Protein AF-A0A850NMZ2-F1 (afdb_monomer_lite)

Sequence (48 aa):
VIPRLGTPRGPCPAGCDRALDHAIITSPDARDPALVEKLRSIAGRVLA

Structure (mmCIF, N/CA/C/O backbone):
data_AF-A0A850NMZ2-F1
#
_entry.id   AF-A0A850NMZ2-F1
#
loop_
_atom_site.group_PDB
_atom_site.id
_atom_site.type_symbol
_atom_site.label_atom_id
_atom_site.label_alt_id
_atom_site.label_comp_id
_atom_site.label_asym_id
_atom_site.label_entity_id
_atom_site.label_seq_id
_atom_site.pdbx_PDB_ins_code
_atom_site.Cartn_x
_atom_site.Cartn_y
_atom_site.Cartn_z
_atom_site.occupancy
_atom_site.B_iso_or_equiv
_atom_site.auth_seq_id
_atom_site.auth_comp_id
_atom_site.auth_asym_id
_atom_site.auth_atom_id
_atom_site.pdbx_PDB_model_num
ATOM 1 N N . VAL A 1 1 ? 35.788 10.766 -3.748 1.00 81.56 1 VAL A N 1
ATOM 2 C CA . VAL A 1 1 ? 34.765 10.712 -4.822 1.00 81.56 1 VAL A CA 1
ATOM 3 C C . VAL A 1 1 ? 33.551 9.979 -4.281 1.00 81.56 1 VAL A C 1
ATOM 5 O O . VAL A 1 1 ? 33.719 8.860 -3.818 1.00 81.56 1 VAL A O 1
ATOM 8 N N . ILE A 1 2 ? 32.370 10.605 -4.277 1.00 76.44 2 ILE A N 1
ATOM 9 C CA . ILE A 1 2 ? 31.110 9.940 -3.902 1.00 76.44 2 ILE A CA 1
ATOM 10 C C . ILE A 1 2 ? 30.450 9.444 -5.199 1.00 76.44 2 ILE A C 1
ATOM 12 O O . ILE A 1 2 ? 30.310 10.247 -6.125 1.00 76.44 2 ILE A O 1
ATOM 16 N N . PRO A 1 3 ? 30.083 8.155 -5.318 1.00 81.50 3 PRO A N 1
ATOM 17 C CA . PRO A 1 3 ? 29.440 7.635 -6.520 1.00 81.50 3 PRO A CA 1
ATOM 18 C C . PRO A 1 3 ? 28.092 8.313 -6.776 1.00 81.50 3 PRO A C 1
ATOM 20 O O . PRO A 1 3 ? 27.351 8.621 -5.842 1.00 81.50 3 PRO A O 1
ATOM 23 N N . ARG A 1 4 ? 27.737 8.499 -8.051 1.00 83.88 4 ARG A N 1
ATOM 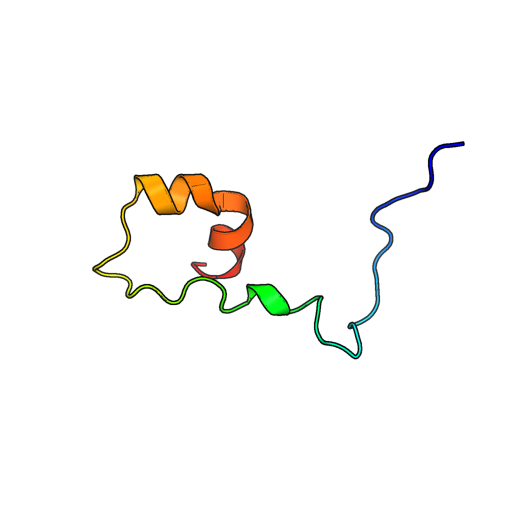24 C CA . ARG A 1 4 ? 26.413 9.000 -8.429 1.00 83.88 4 ARG A CA 1
ATOM 25 C C . ARG A 1 4 ? 25.381 7.887 -8.230 1.00 83.88 4 ARG A C 1
ATOM 27 O O . ARG A 1 4 ? 25.362 6.911 -8.974 1.00 83.88 4 ARG A O 1
ATOM 34 N N . LEU A 1 5 ? 24.537 8.036 -7.215 1.00 84.88 5 LEU A N 1
ATOM 35 C CA . LEU A 1 5 ? 23.410 7.145 -6.938 1.00 84.88 5 LEU A CA 1
ATOM 36 C C . LEU A 1 5 ? 22.156 7.644 -7.671 1.00 84.88 5 LEU A C 1
ATOM 38 O O . LEU A 1 5 ? 21.975 8.847 -7.844 1.00 84.88 5 LEU A O 1
ATOM 42 N N . GLY A 1 6 ? 21.283 6.726 -8.096 1.00 76.44 6 GLY A N 1
ATOM 43 C CA . GLY A 1 6 ? 19.964 7.074 -8.645 1.00 76.44 6 GLY A CA 1
ATOM 44 C C . GLY A 1 6 ? 19.868 7.223 -10.167 1.00 76.44 6 GLY A C 1
ATOM 45 O O . GLY A 1 6 ? 18.827 7.654 -10.654 1.00 76.44 6 GLY A O 1
ATOM 46 N N . THR A 1 7 ? 20.895 6.845 -10.938 1.00 84.62 7 THR A N 1
ATOM 47 C CA . THR A 1 7 ? 20.739 6.688 -12.397 1.00 84.62 7 THR A CA 1
ATOM 48 C C . THR A 1 7 ? 19.611 5.687 -12.693 1.00 84.62 7 THR A C 1
ATOM 50 O O . THR A 1 7 ? 19.573 4.636 -12.041 1.00 84.62 7 THR A O 1
ATOM 53 N N . PRO A 1 8 ? 18.709 5.977 -13.655 1.00 81.75 8 PRO A N 1
ATOM 54 C CA . PRO A 1 8 ? 17.653 5.055 -14.048 1.00 81.75 8 PRO A CA 1
ATOM 55 C C . PRO A 1 8 ? 18.231 3.684 -14.384 1.00 81.75 8 PRO A C 1
ATOM 57 O O . PRO A 1 8 ? 19.156 3.556 -15.186 1.00 81.75 8 PRO A O 1
ATOM 60 N N . ARG A 1 9 ? 17.688 2.656 -13.736 1.00 80.94 9 ARG A N 1
ATOM 61 C CA . ARG A 1 9 ? 18.015 1.263 -14.024 1.00 80.94 9 ARG A CA 1
ATOM 62 C C . ARG A 1 9 ? 16.916 0.718 -14.923 1.00 80.94 9 ARG A C 1
ATOM 64 O O . ARG A 1 9 ? 15.745 1.019 -14.698 1.00 80.94 9 ARG A O 1
ATOM 71 N N . GLY A 1 10 ? 17.294 -0.071 -15.925 1.00 85.88 10 GLY A N 1
ATOM 72 C CA . GLY A 1 10 ? 16.324 -0.896 -16.638 1.00 85.88 10 GLY A CA 1
ATOM 73 C C . GLY A 1 10 ? 15.634 -1.883 -15.683 1.00 85.88 10 GLY A C 1
ATOM 74 O O . GLY A 1 10 ? 16.058 -2.018 -14.528 1.00 85.88 10 GLY A O 1
ATOM 75 N N . PRO A 1 11 ? 14.587 -2.582 -16.147 1.00 89.00 11 PRO A N 1
ATOM 76 C CA . PRO A 1 11 ? 13.911 -3.592 -15.342 1.00 89.00 11 PRO A CA 1
ATOM 77 C C . PRO A 1 11 ? 14.922 -4.617 -14.825 1.00 89.00 11 PRO A C 1
ATOM 79 O O . PRO A 1 11 ? 15.779 -5.104 -15.567 1.00 89.00 11 PRO A O 1
ATOM 82 N N . CYS A 1 12 ? 14.845 -4.930 -13.534 1.00 89.56 12 CYS A N 1
ATOM 83 C CA . CYS A 1 12 ? 15.742 -5.898 -12.935 1.00 89.56 12 CYS A CA 1
ATOM 84 C C . CYS A 1 12 ? 15.312 -7.305 -13.382 1.00 89.56 12 CYS A C 1
ATOM 86 O O . CYS A 1 12 ? 14.133 -7.638 -13.241 1.00 89.56 12 CYS A O 1
ATOM 88 N N . PRO A 1 13 ? 16.230 -8.171 -13.854 1.00 91.31 13 PRO A N 1
ATOM 89 C CA . PRO A 1 13 ? 15.894 -9.560 -14.179 1.00 91.31 13 PRO A CA 1
ATOM 90 C C . PRO A 1 13 ? 15.309 -10.325 -12.985 1.00 91.31 13 PRO A C 1
ATOM 92 O O . PRO A 1 13 ? 14.439 -11.169 -13.158 1.00 91.31 13 PRO A O 1
ATOM 95 N N . ALA A 1 14 ? 15.748 -9.984 -11.768 1.00 91.75 14 ALA A N 1
ATOM 96 C CA . ALA A 1 14 ? 15.230 -10.543 -10.520 1.00 91.75 14 ALA A CA 1
ATOM 97 C C . ALA A 1 14 ? 13.950 -9.847 -10.011 1.00 91.75 14 ALA A C 1
ATOM 99 O O . ALA A 1 14 ? 13.413 -10.235 -8.980 1.00 91.75 14 ALA A O 1
ATOM 100 N N . GLY A 1 15 ? 13.466 -8.802 -10.692 1.00 88.88 15 GLY A N 1
ATOM 101 C CA . GLY A 1 15 ? 12.237 -8.092 -10.325 1.00 88.88 15 GLY A CA 1
ATOM 102 C C . GLY A 1 15 ? 12.345 -7.175 -9.103 1.00 88.88 15 GLY A C 1
ATOM 103 O O . GLY A 1 15 ? 11.321 -6.735 -8.586 1.00 88.88 15 GLY A O 1
ATOM 104 N N . CYS A 1 16 ? 13.557 -6.843 -8.640 1.00 89.50 16 CYS A N 1
ATOM 105 C CA . CYS A 1 16 ? 13.770 -5.971 -7.478 1.00 89.50 16 CYS A CA 1
ATOM 106 C C . CYS A 1 16 ? 13.102 -4.589 -7.611 1.00 89.50 16 CYS A C 1
ATOM 108 O O . CYS A 1 16 ? 12.787 -3.958 -6.607 1.00 89.50 16 CYS A O 1
ATOM 110 N N . ASP A 1 17 ? 12.900 -4.107 -8.839 1.00 88.50 17 ASP A N 1
ATOM 111 C CA . ASP A 1 17 ? 12.203 -2.855 -9.149 1.00 88.50 17 ASP A CA 1
ATOM 112 C C . ASP A 1 17 ? 10.704 -2.888 -8.810 1.00 88.50 17 ASP A C 1
ATOM 114 O O . ASP A 1 17 ? 10.150 -1.843 -8.473 1.00 88.50 17 ASP A O 1
ATOM 118 N N . ARG A 1 18 ? 10.087 -4.077 -8.835 1.00 88.50 18 ARG A N 1
ATOM 119 C CA . ARG A 1 18 ? 8.644 -4.322 -8.637 1.00 88.50 18 ARG A CA 1
ATOM 120 C C . ARG A 1 18 ? 8.307 -4.991 -7.304 1.00 88.50 18 ARG A C 1
ATOM 122 O O . ARG A 1 18 ? 7.148 -5.211 -6.976 1.00 88.50 18 ARG A O 1
ATOM 129 N N . ALA A 1 19 ? 9.318 -5.321 -6.500 1.00 90.50 19 ALA A N 1
ATOM 130 C CA . ALA A 1 19 ? 9.145 -6.106 -5.276 1.00 90.50 19 ALA A CA 1
ATOM 131 C C . ALA A 1 19 ? 8.170 -5.482 -4.255 1.00 90.50 19 ALA A C 1
ATOM 133 O O . ALA A 1 19 ? 7.622 -6.194 -3.419 1.00 90.50 19 ALA A O 1
ATOM 134 N N . LEU A 1 20 ? 7.956 -4.162 -4.307 1.00 91.56 20 LEU A N 1
ATOM 135 C CA . LEU A 1 20 ? 7.091 -3.445 -3.369 1.00 91.56 20 LEU A CA 1
ATOM 136 C C . LEU A 1 20 ? 5.667 -3.199 -3.884 1.00 91.56 20 LEU A C 1
ATOM 138 O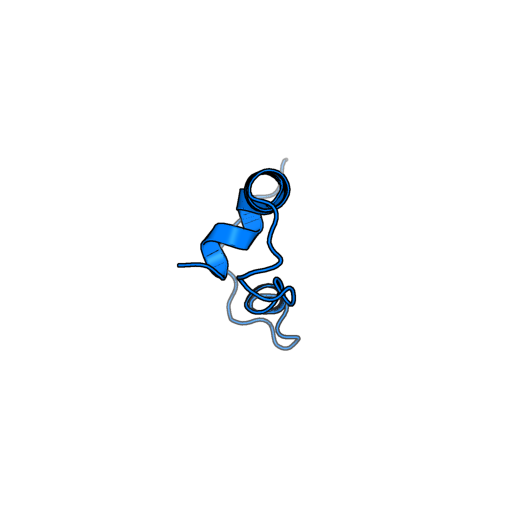 O . LEU A 1 20 ? 4.853 -2.672 -3.127 1.00 91.56 20 LEU A O 1
ATOM 142 N N . ASP A 1 21 ? 5.347 -3.600 -5.116 1.00 89.12 21 ASP A N 1
ATOM 143 C CA . ASP A 1 21 ? 4.054 -3.316 -5.761 1.00 89.12 21 ASP A CA 1
ATOM 144 C C . ASP A 1 21 ? 2.871 -3.955 -5.008 1.00 89.12 21 ASP A C 1
ATOM 146 O O . ASP A 1 21 ? 1.747 -3.461 -5.052 1.00 89.12 21 ASP A O 1
ATOM 150 N N . HIS A 1 22 ? 3.137 -5.019 -4.244 1.00 88.88 22 HIS A N 1
ATOM 151 C CA . HIS A 1 22 ? 2.154 -5.728 -3.419 1.00 88.88 22 HIS A CA 1
ATOM 152 C C . HIS A 1 22 ? 2.574 -5.822 -1.944 1.00 88.88 22 HIS A C 1
ATOM 154 O O . HIS A 1 22 ? 2.178 -6.742 -1.233 1.00 88.88 22 HIS A O 1
ATOM 160 N N . ALA A 1 23 ? 3.390 -4.880 -1.460 1.00 90.75 23 ALA A N 1
ATOM 161 C CA . ALA A 1 23 ? 3.954 -4.943 -0.108 1.00 90.75 23 ALA A CA 1
ATOM 162 C C . ALA A 1 23 ? 2.916 -4.802 1.023 1.00 90.75 23 ALA A C 1
ATOM 164 O O . ALA A 1 23 ? 3.211 -5.142 2.169 1.00 90.75 23 ALA A O 1
ATOM 165 N N . ILE A 1 24 ? 1.708 -4.306 0.731 1.00 91.19 24 ILE A N 1
ATOM 166 C CA . ILE A 1 24 ? 0.633 -4.157 1.720 1.00 91.19 24 ILE A CA 1
ATOM 167 C C . ILE A 1 24 ? -0.368 -5.298 1.557 1.00 91.19 24 ILE A C 1
ATOM 169 O O . ILE A 1 24 ? -1.325 -5.205 0.793 1.00 91.19 24 ILE A O 1
ATOM 173 N N . ILE A 1 25 ? -0.145 -6.366 2.322 1.00 92.06 25 ILE A N 1
ATOM 174 C CA . ILE A 1 25 ? -1.003 -7.561 2.343 1.00 92.06 25 ILE A CA 1
ATOM 175 C C . ILE A 1 25 ? -2.191 -7.441 3.309 1.00 92.06 25 ILE A C 1
ATOM 177 O O . ILE A 1 25 ? -3.124 -8.236 3.256 1.00 92.06 25 ILE A O 1
ATOM 181 N N . THR A 1 26 ? -2.167 -6.452 4.206 1.00 92.00 26 THR A N 1
ATOM 182 C CA . THR A 1 26 ? -3.233 -6.224 5.189 1.00 92.00 26 THR A CA 1
ATOM 183 C C . THR A 1 26 ? -4.504 -5.738 4.494 1.00 92.00 26 THR A C 1
ATOM 185 O O . THR A 1 26 ? -4.445 -4.807 3.682 1.00 92.00 26 THR A O 1
ATOM 188 N N . SER A 1 27 ? -5.652 -6.331 4.839 1.00 93.00 27 SER A N 1
ATOM 189 C CA . SER A 1 27 ? -6.976 -5.919 4.345 1.00 93.00 27 SER A CA 1
ATOM 190 C C . SER A 1 27 ? -7.255 -4.435 4.638 1.00 93.00 27 SER A C 1
ATOM 192 O O . SER A 1 27 ? -6.857 -3.982 5.713 1.00 93.00 27 SER A O 1
ATOM 194 N N . PRO A 1 28 ? -7.934 -3.681 3.747 1.00 91.38 28 PRO A N 1
ATOM 195 C CA . PRO A 1 28 ? -8.258 -2.266 3.952 1.00 91.38 28 PRO A CA 1
ATOM 196 C C . PRO A 1 28 ? -8.885 -1.956 5.314 1.00 91.38 28 PRO A C 1
ATOM 198 O O . PRO A 1 28 ? -8.423 -1.042 5.992 1.00 91.38 28 PRO A O 1
ATOM 201 N N . ASP A 1 29 ? -9.846 -2.774 5.748 1.00 94.25 29 ASP A N 1
ATOM 202 C CA . ASP A 1 29 ? -10.600 -2.562 6.993 1.00 94.25 29 ASP A CA 1
ATOM 203 C C . ASP A 1 29 ? -9.753 -2.769 8.258 1.00 94.25 29 ASP A C 1
ATOM 205 O O . ASP A 1 29 ? -10.118 -2.327 9.344 1.00 94.25 29 ASP A O 1
ATOM 209 N N . ALA A 1 30 ? -8.609 -3.444 8.126 1.00 94.75 30 ALA A N 1
ATOM 210 C CA . ALA A 1 30 ? -7.697 -3.756 9.223 1.00 94.75 30 ALA A CA 1
ATOM 211 C C . ALA A 1 30 ? -6.450 -2.851 9.245 1.00 94.75 30 ALA A C 1
ATOM 213 O O . ALA A 1 30 ? -5.508 -3.112 9.997 1.00 94.75 30 ALA A O 1
ATOM 214 N N . ARG A 1 31 ? -6.389 -1.811 8.404 1.00 94.38 31 ARG A N 1
ATOM 215 C CA . ARG A 1 31 ? -5.240 -0.897 8.344 1.00 94.38 31 ARG A CA 1
ATOM 216 C C . ARG A 1 31 ? -5.386 0.217 9.374 1.00 94.38 31 ARG A C 1
ATOM 218 O O . ARG A 1 31 ? -6.258 1.069 9.259 1.00 94.38 31 ARG A O 1
ATOM 225 N N . ASP A 1 32 ? -4.474 0.249 10.340 1.00 95.19 32 ASP A N 1
ATOM 226 C CA . ASP A 1 32 ? -4.328 1.382 11.257 1.00 95.19 32 ASP A CA 1
ATOM 227 C C . ASP A 1 32 ? -3.749 2.605 10.507 1.00 95.19 32 ASP A C 1
ATOM 229 O O . ASP A 1 32 ? -2.642 2.503 9.956 1.00 95.19 32 ASP A O 1
ATOM 233 N N . PRO A 1 33 ? -4.431 3.770 10.505 1.00 93.19 33 PRO A N 1
ATOM 234 C CA . PRO A 1 33 ? -3.939 4.998 9.881 1.00 93.19 33 PRO A CA 1
ATOM 235 C C . PRO A 1 33 ?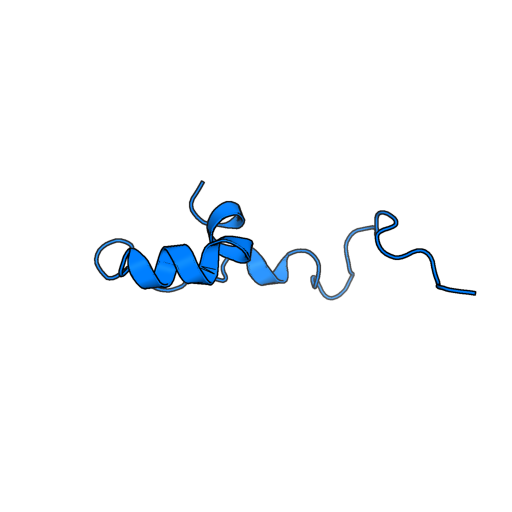 -2.534 5.402 10.343 1.00 93.19 33 PRO A C 1
ATOM 237 O O . PRO A 1 33 ? -1.712 5.820 9.528 1.00 93.19 33 PRO A O 1
ATOM 240 N N . ALA A 1 34 ? -2.212 5.232 11.628 1.00 95.62 34 ALA A N 1
ATOM 241 C CA . ALA A 1 34 ? -0.903 5.595 12.163 1.00 95.62 34 ALA A CA 1
ATOM 242 C C . ALA A 1 34 ? 0.214 4.682 11.629 1.00 95.62 34 ALA A C 1
ATOM 244 O O . ALA A 1 34 ? 1.361 5.113 11.485 1.00 95.62 34 ALA A O 1
ATOM 245 N N . LEU A 1 35 ? -0.101 3.420 11.322 1.00 93.12 35 LEU A N 1
ATOM 246 C CA . LEU A 1 35 ? 0.845 2.481 10.725 1.00 93.12 35 LEU A CA 1
ATOM 247 C C . LEU A 1 35 ? 1.008 2.724 9.221 1.00 93.12 35 LEU A C 1
ATOM 249 O O . LEU A 1 35 ? 2.128 2.66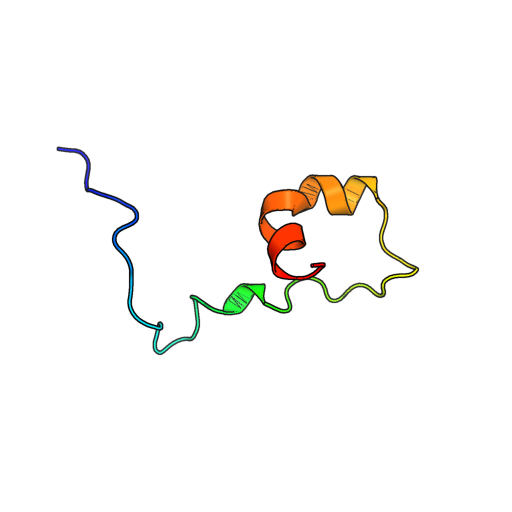3 8.713 1.00 93.12 35 LEU A O 1
ATOM 253 N N . VAL A 1 36 ? -0.078 3.066 8.524 1.00 93.19 36 VAL A N 1
ATOM 254 C CA . VAL A 1 36 ? -0.035 3.476 7.110 1.00 93.19 36 VAL A CA 1
ATOM 255 C C . VAL A 1 36 ? 0.856 4.705 6.932 1.00 93.19 36 VAL A C 1
ATOM 257 O O . VAL A 1 36 ? 1.705 4.724 6.041 1.00 93.19 36 VAL A O 1
ATOM 260 N N . GLU A 1 37 ? 0.743 5.684 7.827 1.00 94.19 37 GLU A N 1
ATOM 261 C CA . GLU A 1 37 ? 1.587 6.881 7.824 1.00 94.19 37 GLU A CA 1
ATOM 262 C C . GLU A 1 37 ? 3.076 6.570 8.007 1.00 94.19 37 GLU A C 1
ATOM 264 O O . GLU A 1 37 ? 3.925 7.091 7.281 1.00 94.19 37 GLU A O 1
ATOM 269 N N . LYS A 1 38 ? 3.416 5.644 8.909 1.00 92.94 38 LYS A N 1
ATOM 270 C CA . LYS A 1 38 ? 4.802 5.169 9.069 1.00 92.94 38 LYS A CA 1
ATOM 271 C C . LYS A 1 38 ? 5.335 4.493 7.802 1.0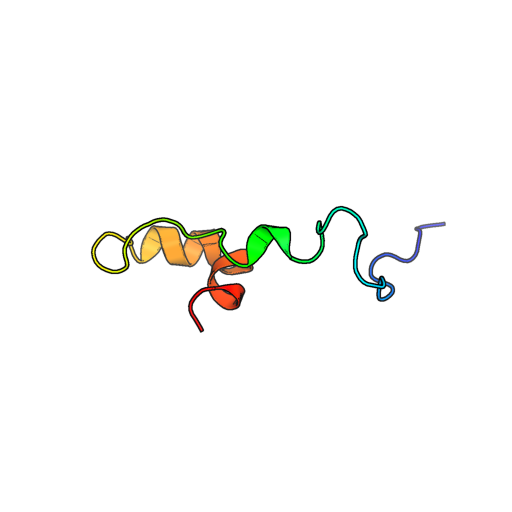0 92.94 38 LYS A C 1
ATOM 273 O O . LYS A 1 38 ? 6.530 4.559 7.527 1.00 92.94 38 LYS A O 1
ATOM 278 N N . LEU A 1 39 ? 4.456 3.872 7.016 1.00 94.06 39 LEU A N 1
A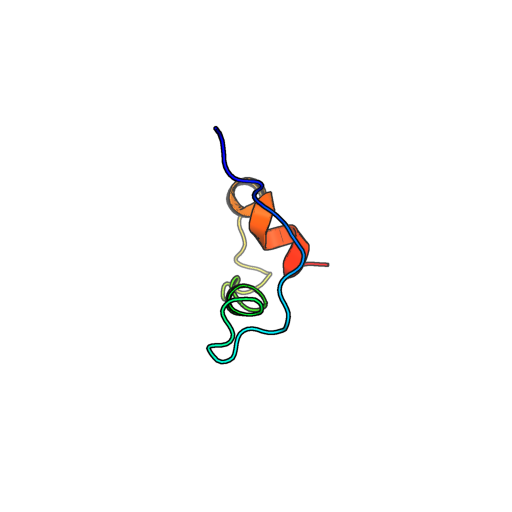TOM 279 C CA . LEU A 1 39 ? 4.782 3.191 5.764 1.00 94.06 39 LEU A CA 1
ATOM 280 C C . LEU A 1 39 ? 4.672 4.097 4.531 1.00 94.06 39 LEU A C 1
ATOM 282 O O . LEU A 1 39 ? 4.734 3.587 3.416 1.00 94.06 39 LEU A O 1
ATOM 286 N N . ARG A 1 40 ? 4.552 5.422 4.683 1.00 91.69 40 ARG A N 1
ATOM 287 C CA . ARG A 1 40 ? 4.337 6.386 3.584 1.00 91.69 40 ARG A CA 1
ATOM 288 C C . ARG A 1 40 ? 5.252 6.200 2.365 1.00 91.69 40 ARG A C 1
ATOM 290 O O . ARG A 1 40 ? 4.796 6.379 1.239 1.00 91.69 40 ARG A O 1
ATOM 297 N N . SER A 1 41 ? 6.512 5.807 2.566 1.00 89.75 41 SER A N 1
ATOM 298 C CA . SER A 1 41 ? 7.483 5.550 1.485 1.00 89.75 41 SER A CA 1
ATOM 299 C C . SER A 1 41 ? 7.087 4.401 0.546 1.00 89.75 41 SER A C 1
ATOM 301 O O . SER A 1 41 ? 7.494 4.386 -0.618 1.00 89.75 41 SER A O 1
ATOM 303 N N . ILE A 1 42 ? 6.292 3.453 1.044 1.00 91.38 42 ILE A N 1
ATOM 304 C CA . ILE A 1 42 ? 5.790 2.285 0.314 1.00 91.38 42 ILE A CA 1
ATOM 305 C C . ILE A 1 42 ? 4.286 2.430 0.047 1.00 91.38 42 ILE A C 1
ATOM 307 O O . ILE A 1 42 ? 3.833 2.119 -1.048 1.00 91.38 42 ILE A O 1
ATOM 311 N N . ALA A 1 43 ? 3.513 2.955 1.002 1.00 92.50 43 ALA A N 1
ATOM 312 C CA . ALA A 1 43 ? 2.060 3.094 0.913 1.00 92.50 43 ALA A CA 1
ATOM 313 C C . ALA A 1 43 ? 1.611 3.916 -0.301 1.00 92.50 43 ALA A C 1
ATOM 315 O O . ALA A 1 43 ? 0.662 3.521 -0.972 1.00 92.50 43 ALA A O 1
ATOM 316 N N . GLY A 1 44 ? 2.342 4.979 -0.655 1.00 87.69 44 GLY A N 1
ATOM 317 C CA . GLY A 1 44 ? 2.054 5.768 -1.857 1.00 87.69 44 GLY A CA 1
ATOM 318 C C . GLY A 1 44 ? 2.227 5.008 -3.180 1.00 87.69 44 GLY A C 1
ATOM 319 O O . GLY A 1 44 ? 1.747 5.476 -4.204 1.00 87.69 44 GLY A O 1
ATOM 320 N N . ARG A 1 45 ? 2.896 3.846 -3.178 1.00 89.62 45 ARG A N 1
ATOM 321 C CA . ARG A 1 45 ? 3.023 2.984 -4.365 1.00 89.62 45 ARG A CA 1
ATOM 322 C C . ARG A 1 45 ? 1.835 2.042 -4.541 1.00 89.62 45 ARG A C 1
ATOM 324 O O . ARG A 1 45 ? 1.531 1.680 -5.667 1.00 89.62 45 ARG A O 1
ATOM 331 N N . VAL A 1 46 ? 1.216 1.615 -3.437 1.00 89.50 46 VAL A N 1
ATOM 332 C CA . VAL A 1 46 ? 0.252 0.499 -3.418 1.00 89.50 46 VAL A CA 1
ATOM 333 C C . VAL A 1 46 ? -1.190 0.971 -3.211 1.00 89.50 46 VAL A C 1
ATOM 335 O O . VAL A 1 46 ? -2.112 0.321 -3.685 1.00 89.50 46 VAL A O 1
ATOM 338 N N . LEU A 1 47 ? -1.402 2.073 -2.483 1.00 86.62 47 LEU A N 1
ATOM 339 C CA . LEU A 1 47 ? -2.730 2.522 -2.031 1.00 86.62 47 LEU A CA 1
ATOM 340 C C . LEU A 1 47 ? -3.316 3.690 -2.846 1.00 86.62 47 LEU A C 1
ATOM 342 O O . LEU A 1 47 ? -4.219 4.355 -2.344 1.00 86.62 47 LEU A O 1
ATOM 346 N N . ALA A 1 48 ? -2.763 3.972 -4.030 1.00 67.94 48 ALA A N 1
ATOM 347 C CA . ALA A 1 48 ? -3.192 5.074 -4.897 1.00 67.94 48 ALA A CA 1
ATOM 348 C C . ALA A 1 48 ? -4.633 4.914 -5.408 1.00 67.94 48 ALA A C 1
ATOM 350 O O . ALA A 1 48 ? -5.038 3.762 -5.686 1.00 67.94 48 ALA A O 1
#

Organism: NCBI:txid1181271

Secondary structure (DSSP, 8-state):
------PPPPPPTT-TTTTTTT---S-GGG--HHHHHHTHHHHHHH--

Radius of gyration: 14.62 Å; chains: 1; bounding box: 45×21×29 Å

pLDDT: mean 88.89, std 5.51, range [67.94, 95.62]

Foldseek 3Di:
DDDDPDDDDDQDPVRPVCPLQPVDPDDPVPDDPVVCVVVVVRNVNHVD